Protein AF-A0A653J6C1-F1 (afdb_monomer_lite)

Foldseek 3Di:
DDDDDDPVVVVVVVVVVVVVVVVVVVVVVVVVVVVVVVVVVVVVVVLVVLQVVLVVVLVVLVVVLVVVLVVLCVVCVVVVHDCVDDPNVVVNVVSVVVSVVVSVVSVVVSVVVD

Radius of gyration: 33.92 Å; chains: 1; bounding box: 46×19×113 Å

Sequence (114 aa):
MCGPALPIIAAGMAAAGAITGGLAANAQSRFKAKIAEQNASMEREAAQQALQNGREANLDHYRKLGQLKGAQRARAAAGGVSVDFGTAAWIQDDTEMLGREDAQRIYQQTQQNV

pLDDT: mean 73.03, std 14.45, range [42.31, 89.62]

Secondary structure (DSSP, 8-state):
------SHHHHHHHHHHHHHHHHHHHHHHHHHHHHHHHHHHHHHHHHHHHHHHHHHHHHHHHHHHHHHHHHHHHHHHHTT--SSSTHHHHHHHHHHHHHHHHHHHHHHHHHHT-

Structure (mmCIF, N/CA/C/O backbone):
data_AF-A0A653J6C1-F1
#
_entry.id   AF-A0A653J6C1-F1
#
loop_
_atom_site.group_PDB
_atom_site.id
_atom_site.type_symbol
_atom_site.label_atom_id
_atom_site.label_alt_id
_atom_site.label_comp_id
_atom_site.label_asym_id
_atom_site.label_entity_id
_atom_site.label_seq_id
_atom_site.pdbx_PDB_ins_code
_atom_site.Cartn_x
_atom_site.Cartn_y
_atom_site.Cartn_z
_atom_site.occupancy
_atom_site.B_iso_or_equiv
_atom_site.auth_seq_id
_atom_site.auth_comp_id
_atom_site.auth_asym_id
_atom_site.auth_atom_id
_atom_site.pdbx_P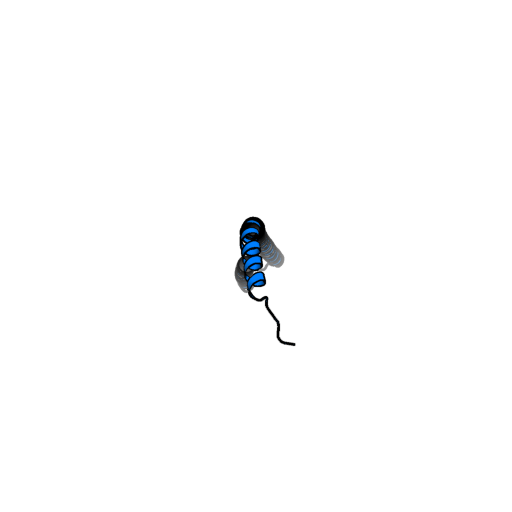DB_model_num
ATOM 1 N N . MET A 1 1 ? -7.889 -7.793 83.083 1.00 42.31 1 MET A N 1
ATOM 2 C CA . MET A 1 1 ? -8.269 -7.011 81.886 1.00 42.31 1 MET A CA 1
ATOM 3 C C . MET A 1 1 ? -9.060 -7.887 80.915 1.00 42.31 1 MET A C 1
ATOM 5 O O . MET A 1 1 ? -8.554 -8.243 79.864 1.00 42.31 1 MET A O 1
ATOM 9 N N . CYS A 1 2 ? -10.283 -8.283 81.282 1.00 47.75 2 CYS A N 1
ATOM 10 C CA . CYS A 1 2 ? -11.157 -9.075 80.411 1.00 47.75 2 CYS A CA 1
ATOM 11 C C . CYS A 1 2 ? -12.371 -8.234 80.035 1.00 47.75 2 CYS A C 1
ATOM 13 O O . CYS A 1 2 ? -13.360 -8.180 80.757 1.00 47.75 2 CYS A O 1
ATOM 15 N N . GLY A 1 3 ? -12.247 -7.558 78.904 1.00 54.16 3 GLY A N 1
ATOM 16 C CA . GLY A 1 3 ? -13.361 -7.013 78.156 1.00 54.16 3 GLY A CA 1
ATOM 17 C C . GLY A 1 3 ? -12.884 -6.846 76.726 1.00 54.16 3 GLY A C 1
ATOM 18 O O . GLY A 1 3 ? -11.939 -6.100 76.484 1.00 54.16 3 GLY A O 1
ATOM 19 N N . PRO A 1 4 ? -13.502 -7.570 75.794 1.00 48.44 4 PRO A N 1
ATOM 20 C CA . PRO A 1 4 ? -14.068 -6.837 74.684 1.00 48.44 4 PRO A CA 1
ATOM 21 C C . PRO A 1 4 ? -15.471 -7.362 74.394 1.00 48.44 4 PRO A C 1
ATOM 23 O O . PRO A 1 4 ? -15.676 -8.333 73.669 1.00 48.44 4 PRO A O 1
ATOM 26 N N . ALA A 1 5 ? -16.460 -6.651 74.934 1.00 52.75 5 ALA A N 1
ATOM 27 C CA . ALA A 1 5 ? -17.628 -6.350 74.126 1.00 52.75 5 ALA A CA 1
ATOM 28 C C . ALA A 1 5 ? -17.132 -5.635 72.855 1.00 52.75 5 ALA A C 1
ATOM 30 O O . ALA A 1 5 ? -16.239 -4.799 72.972 1.00 52.75 5 ALA A O 1
ATOM 31 N N . LEU A 1 6 ? -17.731 -5.954 71.698 1.00 52.47 6 LEU A N 1
ATOM 32 C CA . LEU A 1 6 ? -17.572 -5.339 70.360 1.00 52.47 6 LEU A CA 1
ATOM 33 C C . LEU A 1 6 ? -16.896 -6.214 69.280 1.00 52.47 6 LEU A C 1
ATOM 35 O O . LEU A 1 6 ? -15.861 -5.835 68.740 1.00 52.47 6 LEU A O 1
ATOM 39 N N . PRO A 1 7 ? -17.566 -7.284 68.811 1.00 49.00 7 PRO A N 1
ATOM 40 C CA . PRO A 1 7 ? -17.495 -7.609 67.382 1.00 49.00 7 PRO A CA 1
ATOM 41 C C . PRO A 1 7 ? -18.824 -7.369 66.645 1.00 49.00 7 PRO A C 1
ATOM 43 O O . PRO A 1 7 ? -18.858 -7.380 65.420 1.00 49.00 7 PRO A O 1
ATOM 46 N N . ILE A 1 8 ? -19.924 -7.085 67.354 1.00 49.31 8 ILE A N 1
ATOM 47 C CA . ILE A 1 8 ? -21.265 -7.022 66.740 1.00 49.31 8 ILE A CA 1
ATOM 48 C C . ILE A 1 8 ? -21.531 -5.682 66.020 1.00 49.31 8 ILE A C 1
ATOM 50 O O . ILE A 1 8 ? -22.280 -5.650 65.048 1.00 49.31 8 ILE A O 1
ATOM 54 N N . ILE A 1 9 ? -20.865 -4.583 66.399 1.00 49.16 9 ILE A N 1
ATOM 55 C CA . ILE A 1 9 ? -21.058 -3.276 65.732 1.00 49.16 9 ILE A CA 1
ATOM 56 C C . ILE A 1 9 ? -20.356 -3.215 64.359 1.00 49.16 9 ILE A C 1
ATOM 58 O O . ILE A 1 9 ? -20.834 -2.539 63.449 1.00 49.16 9 ILE A O 1
ATOM 62 N N . ALA A 1 10 ? -19.281 -3.984 64.152 1.00 45.75 10 ALA A N 1
ATOM 63 C CA . ALA A 1 10 ? -18.532 -3.976 62.892 1.00 45.75 10 ALA A CA 1
ATOM 64 C C . ALA A 1 10 ? -19.282 -4.660 61.730 1.00 45.75 10 ALA A C 1
ATOM 66 O O . ALA A 1 10 ? -19.125 -4.265 60.576 1.00 45.75 10 ALA A O 1
ATOM 67 N N . ALA A 1 11 ? -20.148 -5.636 62.021 1.00 48.59 11 ALA A N 1
ATOM 68 C CA . ALA A 1 11 ? -20.949 -6.315 61.000 1.00 48.59 11 ALA A CA 1
ATOM 69 C C . ALA A 1 11 ? -22.082 -5.428 60.441 1.00 48.59 11 ALA A C 1
ATOM 71 O O . ALA A 1 11 ? -22.433 -5.539 59.267 1.00 48.59 11 ALA A O 1
ATOM 72 N N . GLY A 1 12 ? -22.620 -4.503 61.248 1.00 44.44 12 GLY A N 1
ATOM 73 C CA . GLY A 1 12 ? -23.704 -3.604 60.833 1.00 44.44 12 GLY A CA 1
ATOM 74 C C . GLY A 1 12 ? -23.264 -2.494 59.870 1.00 44.44 12 GLY A C 1
ATOM 75 O O . GLY A 1 12 ? -24.020 -2.115 58.977 1.00 44.44 12 GLY A O 1
ATOM 76 N N . MET A 1 13 ? -22.026 -2.001 59.992 1.00 48.81 13 MET A N 1
ATOM 77 C CA . MET A 1 13 ? -21.509 -0.929 59.125 1.00 48.81 13 MET A CA 1
ATOM 78 C C . MET A 1 13 ? -21.058 -1.427 57.742 1.00 48.81 13 MET A C 1
ATOM 80 O O . MET A 1 13 ? -21.128 -0.674 56.771 1.00 48.81 13 MET A O 1
ATOM 84 N N . ALA A 1 14 ? -20.664 -2.699 57.615 1.00 50.12 14 ALA A N 1
ATOM 85 C CA . ALA A 1 14 ? -20.296 -3.290 56.325 1.00 50.12 14 ALA A CA 1
ATOM 86 C C . ALA A 1 14 ? -21.504 -3.424 55.374 1.00 50.12 14 ALA A C 1
ATOM 88 O O . ALA A 1 14 ? -21.381 -3.197 54.170 1.00 50.12 14 ALA A O 1
ATOM 89 N N . ALA A 1 15 ? -22.694 -3.715 55.911 1.00 48.22 15 ALA A N 1
ATOM 90 C CA . ALA 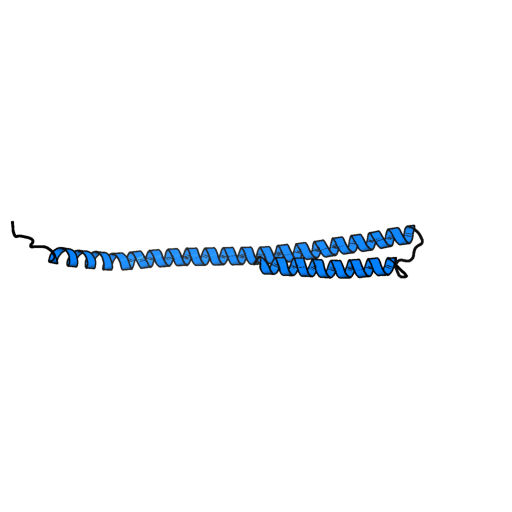A 1 15 ? -23.921 -3.821 55.121 1.00 48.22 15 ALA A CA 1
ATOM 91 C C . ALA A 1 15 ? -24.419 -2.457 54.599 1.00 48.22 15 ALA A C 1
ATOM 93 O O . ALA A 1 15 ? -24.927 -2.375 53.482 1.00 48.22 15 ALA A O 1
ATOM 94 N N . ALA A 1 16 ? -24.214 -1.370 55.355 1.00 47.94 16 ALA A N 1
ATOM 95 C CA . ALA A 1 16 ? -24.587 -0.019 54.924 1.00 47.94 16 ALA A CA 1
ATOM 96 C C . ALA A 1 16 ? -23.724 0.491 53.749 1.00 47.94 16 ALA A C 1
ATOM 98 O O . ALA A 1 16 ? -24.240 1.147 52.843 1.00 47.94 16 ALA A O 1
ATOM 99 N N . GLY A 1 17 ? -22.431 0.145 53.721 1.00 47.94 17 GLY A N 1
ATOM 100 C CA . GLY A 1 17 ? -21.531 0.475 52.606 1.00 47.94 17 GLY A CA 1
ATOM 101 C C . GLY A 1 17 ? -21.799 -0.334 51.329 1.00 47.94 17 GLY A C 1
ATOM 102 O O . GLY A 1 17 ? -21.621 0.172 50.223 1.00 47.94 17 GLY A O 1
ATOM 103 N N . ALA A 1 18 ? -22.282 -1.573 51.456 1.00 50.81 18 ALA A N 1
ATOM 104 C CA . ALA A 1 18 ? -22.604 -2.422 50.307 1.00 50.81 18 ALA A CA 1
ATOM 105 C C . ALA A 1 18 ? -23.807 -1.898 49.493 1.00 50.81 18 ALA A C 1
ATOM 107 O O . ALA A 1 18 ? -23.824 -2.016 48.266 1.00 50.81 18 ALA A O 1
ATOM 108 N N . ILE A 1 19 ? -24.789 -1.270 50.153 1.00 48.72 19 ILE A N 1
ATOM 109 C CA . ILE A 1 19 ? -26.004 -0.749 49.502 1.00 48.72 19 ILE A CA 1
ATOM 110 C C . ILE A 1 19 ? -25.716 0.554 48.734 1.00 48.72 19 ILE A C 1
ATOM 112 O O . ILE A 1 19 ? -26.222 0.742 47.627 1.00 48.72 19 ILE A O 1
ATOM 116 N N . THR A 1 20 ? -24.853 1.432 49.254 1.00 50.06 20 THR A N 1
ATOM 117 C CA . THR A 1 20 ? -24.417 2.647 48.537 1.00 50.06 20 THR A CA 1
ATOM 118 C C . THR A 1 20 ? -23.392 2.337 47.439 1.00 50.06 20 THR A C 1
ATOM 120 O O . THR A 1 20 ? -23.414 2.964 46.375 1.00 50.06 20 THR A O 1
ATOM 123 N N . GLY A 1 21 ? -22.557 1.310 47.636 1.00 50.62 21 GLY A N 1
ATOM 124 C CA . GLY A 1 21 ? -21.598 0.822 46.645 1.00 50.62 21 GLY A CA 1
ATOM 125 C C . GLY A 1 21 ? -22.244 0.279 45.364 1.00 50.62 21 GLY A C 1
ATOM 126 O O . GLY A 1 21 ? -21.696 0.485 44.286 1.00 50.62 21 GLY A O 1
ATOM 127 N N . GLY A 1 22 ? -23.432 -0.336 45.437 1.00 50.91 22 GLY A N 1
ATOM 128 C CA . GLY A 1 22 ? -24.133 -0.891 44.266 1.00 50.91 22 GLY A CA 1
ATOM 129 C C . GLY A 1 22 ? -24.663 0.154 43.265 1.00 50.91 22 GLY A C 1
ATOM 130 O O . GLY A 1 22 ? -24.683 -0.088 42.055 1.00 50.91 22 GLY A O 1
ATOM 131 N N . LEU A 1 23 ? -25.051 1.344 43.738 1.00 53.31 23 LEU A N 1
ATOM 132 C CA . LEU A 1 23 ? -25.474 2.466 42.884 1.00 53.31 23 LEU A CA 1
ATOM 133 C C . LEU A 1 23 ? -24.273 3.172 42.237 1.00 53.31 23 LEU A C 1
ATOM 135 O O . LEU A 1 23 ? -24.297 3.455 41.037 1.00 53.31 23 LEU A O 1
ATOM 139 N N . ALA A 1 24 ? -23.194 3.379 42.999 1.00 53.91 24 ALA A N 1
ATOM 140 C CA . ALA A 1 24 ? -21.933 3.896 42.468 1.00 53.91 24 ALA A CA 1
ATOM 141 C C . ALA A 1 24 ? -21.303 2.925 41.449 1.00 53.91 24 ALA A C 1
ATOM 143 O O . ALA A 1 24 ? -20.833 3.354 40.394 1.00 53.91 24 ALA A O 1
ATOM 144 N N . ALA A 1 25 ? -21.380 1.615 41.707 1.00 58.94 25 ALA A N 1
ATOM 145 C CA . ALA A 1 25 ? -20.924 0.572 40.794 1.00 58.94 25 ALA A CA 1
ATOM 146 C C . ALA A 1 25 ? -21.687 0.586 39.461 1.00 58.94 25 ALA A C 1
ATOM 148 O O . ALA A 1 25 ? -21.077 0.396 38.415 1.00 58.94 25 ALA A O 1
ATOM 149 N N . ASN A 1 26 ? -22.993 0.877 39.455 1.00 61.44 26 ASN A N 1
ATOM 150 C CA . ASN A 1 26 ? -23.769 0.988 38.214 1.00 61.44 26 ASN A CA 1
ATOM 151 C C . ASN A 1 26 ? -23.347 2.188 37.353 1.00 61.44 26 ASN A C 1
ATOM 153 O O . ASN A 1 26 ? -23.180 2.051 36.138 1.00 61.44 26 ASN A O 1
ATOM 157 N N . ALA A 1 27 ? -23.133 3.354 37.970 1.00 65.00 27 ALA A N 1
ATOM 158 C CA . ALA A 1 27 ? -22.631 4.533 37.264 1.00 65.00 27 ALA A CA 1
ATOM 159 C C . ALA A 1 27 ? -21.216 4.289 36.707 1.00 65.00 27 ALA A C 1
ATOM 161 O O . ALA A 1 27 ? -20.932 4.603 35.550 1.00 65.00 27 ALA A O 1
ATOM 162 N N . GLN A 1 28 ? -20.354 3.649 37.499 1.00 67.69 28 GLN A N 1
ATOM 163 C CA . GLN A 1 28 ? -18.993 3.305 37.102 1.00 67.69 28 GLN A CA 1
ATOM 164 C C . GLN A 1 28 ? -18.958 2.249 35.985 1.00 67.69 28 GLN A C 1
ATOM 166 O O . GLN A 1 28 ? -18.181 2.386 35.042 1.00 67.69 28 GLN A O 1
ATOM 171 N N . SER A 1 29 ? -19.824 1.232 36.037 1.00 68.25 29 SER A N 1
ATOM 172 C CA . SER A 1 29 ? -19.959 0.220 34.981 1.00 68.25 29 SER A CA 1
ATOM 173 C C . SER A 1 29 ? -20.444 0.826 33.668 1.00 68.25 29 SER A C 1
ATOM 175 O O . SER A 1 29 ? -19.891 0.511 32.618 1.00 68.25 29 SER A O 1
ATOM 177 N N . ARG A 1 30 ? -21.413 1.752 33.703 1.00 77.06 30 ARG A N 1
ATOM 178 C CA . ARG A 1 30 ? -21.858 2.476 32.500 1.00 77.06 30 ARG A CA 1
ATOM 179 C C . ARG A 1 30 ? -20.763 3.356 31.904 1.00 77.06 30 ARG A C 1
ATOM 181 O O . ARG A 1 30 ? -20.631 3.416 30.685 1.00 77.06 30 ARG A O 1
ATOM 188 N N . PHE A 1 31 ? -19.963 4.007 32.744 1.00 73.75 31 PHE A N 1
ATOM 189 C CA . PHE A 1 31 ? -18.832 4.813 32.288 1.00 73.75 31 PHE A CA 1
ATOM 190 C C . PHE A 1 31 ? -17.742 3.947 31.640 1.00 73.75 31 PHE A C 1
ATOM 192 O O . PHE A 1 31 ? -17.284 4.255 30.543 1.00 73.75 31 PHE A O 1
ATOM 199 N N . LYS A 1 32 ? -17.398 2.811 32.262 1.00 75.44 32 LYS A N 1
ATOM 200 C CA . LYS A 1 32 ? -16.473 1.820 31.690 1.00 75.44 32 LYS A CA 1
ATOM 201 C C . LYS A 1 32 ? -16.984 1.253 30.367 1.00 75.44 32 LYS A C 1
ATOM 203 O O . LYS A 1 32 ? -16.211 1.165 29.423 1.00 75.44 32 LYS A O 1
ATOM 208 N N . ALA A 1 33 ? -18.274 0.926 30.278 1.00 75.19 33 ALA A N 1
ATOM 209 C CA . ALA A 1 33 ? -18.888 0.450 29.041 1.00 75.19 33 ALA A CA 1
ATOM 210 C C . ALA A 1 33 ? -18.818 1.505 27.927 1.00 75.19 33 ALA A C 1
ATOM 212 O O . ALA A 1 33 ? -18.501 1.175 26.792 1.00 75.19 33 ALA A O 1
ATOM 213 N N . LYS A 1 34 ? -19.039 2.786 28.253 1.00 80.94 34 LYS A N 1
ATOM 214 C CA . LYS A 1 34 ? -18.927 3.880 27.281 1.00 80.94 34 LYS A CA 1
ATOM 215 C C . LYS A 1 34 ? -17.493 4.076 26.781 1.00 80.94 34 LYS A C 1
ATOM 217 O O . LYS A 1 34 ? -17.305 4.308 25.594 1.00 80.94 34 LYS A O 1
ATOM 222 N N . ILE A 1 35 ? -16.499 3.959 27.663 1.00 82.69 35 ILE A N 1
ATOM 223 C CA . ILE A 1 35 ? -15.081 3.993 27.271 1.00 82.69 35 ILE A CA 1
ATOM 224 C C . ILE A 1 35 ? -14.736 2.783 26.400 1.00 82.69 35 ILE A C 1
ATOM 226 O O . ILE A 1 35 ? -14.080 2.942 25.380 1.00 82.69 35 ILE A O 1
ATOM 230 N N . ALA A 1 36 ? -15.200 1.587 26.765 1.00 80.50 36 ALA A N 1
ATOM 231 C CA . ALA A 1 36 ? -14.972 0.383 25.973 1.00 80.50 36 ALA A CA 1
ATOM 232 C C . ALA A 1 36 ? -15.582 0.500 24.566 1.00 80.50 36 ALA A C 1
ATOM 234 O O . ALA A 1 36 ? -14.916 0.169 23.592 1.00 80.50 36 ALA A O 1
ATOM 235 N N . GLU A 1 37 ? -16.801 1.036 24.447 1.00 84.69 37 GLU A N 1
ATOM 236 C CA . GLU A 1 37 ? -17.444 1.283 23.151 1.00 84.69 37 GLU A CA 1
ATOM 237 C C . GLU A 1 37 ? -16.665 2.310 22.316 1.00 84.69 37 GLU A C 1
ATOM 239 O O . GLU A 1 37 ? -16.466 2.105 21.122 1.00 84.69 37 GLU A O 1
ATOM 244 N N . GLN A 1 38 ? -16.182 3.392 22.940 1.00 82.00 38 GLN A N 1
ATOM 245 C CA . GLN A 1 38 ? -15.356 4.394 22.257 1.00 82.00 38 GLN A CA 1
ATOM 246 C C . GLN A 1 38 ? -14.008 3.828 21.806 1.00 82.00 38 GLN A C 1
ATOM 248 O O . GLN A 1 38 ? -13.563 4.107 20.696 1.00 82.00 38 GLN A O 1
ATOM 253 N N . ASN A 1 39 ? -13.363 3.004 22.628 1.00 79.81 39 ASN A N 1
ATOM 254 C CA . ASN A 1 39 ? -12.130 2.329 22.236 1.00 79.81 39 ASN A CA 1
ATOM 255 C C . ASN A 1 39 ? -12.390 1.374 21.067 1.00 79.81 39 ASN A C 1
ATOM 257 O O . ASN A 1 39 ? -11.675 1.426 20.074 1.00 79.81 39 ASN A O 1
ATOM 261 N N . ALA A 1 40 ? -13.474 0.597 21.121 1.00 83.31 40 ALA A N 1
ATOM 262 C CA . ALA A 1 40 ? -13.867 -0.293 20.035 1.00 83.31 40 ALA A CA 1
ATOM 263 C C . ALA A 1 40 ? -14.253 0.460 18.748 1.00 83.31 40 ALA A C 1
ATOM 265 O O . ALA A 1 40 ? -14.063 -0.056 17.648 1.00 83.31 40 ALA A O 1
ATOM 266 N N . SER A 1 41 ? -14.827 1.668 18.827 1.00 87.50 41 SER A N 1
ATOM 267 C CA . SER A 1 41 ? -15.064 2.493 17.633 1.00 87.50 41 SER A CA 1
ATOM 268 C C . SER A 1 41 ? -13.759 3.033 17.053 1.00 87.50 41 SER A C 1
ATOM 270 O O . SER A 1 41 ? -13.562 2.929 15.846 1.00 87.50 41 SER A O 1
ATOM 272 N N . MET A 1 42 ? -12.847 3.526 17.896 1.00 87.19 42 MET A N 1
ATOM 273 C CA . MET A 1 42 ? -11.529 4.000 17.457 1.00 87.19 42 MET A CA 1
ATOM 274 C C . MET A 1 42 ? -10.697 2.878 16.828 1.00 87.19 42 MET A C 1
ATOM 276 O O . MET A 1 42 ? -10.092 3.084 15.781 1.00 87.19 42 MET A O 1
ATOM 280 N N . GLU A 1 43 ? -10.705 1.678 17.410 1.00 83.19 43 GLU A N 1
ATOM 281 C CA . GLU A 1 43 ? -10.029 0.504 16.844 1.00 83.19 43 GLU A CA 1
ATOM 282 C C . GLU A 1 43 ? -10.617 0.116 15.481 1.00 83.19 43 GLU A C 1
ATOM 284 O O . GLU A 1 43 ? -9.871 -0.138 14.536 1.00 83.19 43 GLU A O 1
ATOM 289 N N . ARG A 1 44 ? -11.949 0.150 15.329 1.00 84.56 44 ARG A N 1
ATOM 290 C CA . ARG A 1 44 ? -12.610 -0.096 14.034 1.00 84.56 44 ARG A CA 1
ATOM 291 C C . ARG A 1 44 ? -12.221 0.936 12.977 1.00 84.56 44 ARG A C 1
ATOM 293 O O . ARG A 1 44 ? -11.995 0.564 11.826 1.00 84.56 44 ARG A O 1
ATOM 300 N N . GLU A 1 45 ? -12.164 2.213 13.340 1.00 85.38 45 GLU A N 1
ATOM 301 C CA . GLU A 1 45 ? -11.745 3.288 12.433 1.00 85.38 45 GLU A CA 1
ATOM 302 C C . GLU A 1 45 ? -10.271 3.144 12.040 1.00 85.38 45 GLU A C 1
ATOM 304 O O . GLU A 1 45 ? -9.944 3.206 10.853 1.00 85.38 45 GLU A O 1
ATOM 309 N N . ALA A 1 46 ? -9.397 2.860 13.008 1.00 83.44 46 ALA A N 1
ATOM 310 C CA . ALA A 1 46 ? -7.981 2.608 12.769 1.00 83.44 46 ALA A CA 1
ATOM 311 C C . ALA A 1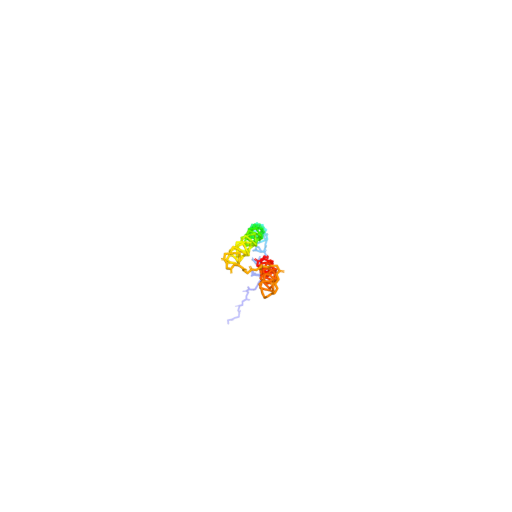 46 ? -7.771 1.410 11.830 1.00 83.44 46 ALA A C 1
ATOM 313 O O . ALA A 1 46 ? -7.009 1.513 10.867 1.00 83.44 46 ALA A O 1
ATOM 314 N N . ALA A 1 47 ? -8.506 0.314 12.035 1.00 83.62 47 ALA A N 1
ATOM 315 C CA . ALA A 1 47 ? -8.454 -0.855 11.164 1.00 83.62 47 ALA A CA 1
ATOM 316 C C . ALA A 1 47 ? -8.912 -0.527 9.731 1.00 83.62 47 ALA A C 1
ATOM 318 O O . ALA A 1 47 ? -8.252 -0.877 8.751 1.00 83.62 47 ALA A O 1
ATOM 319 N N . GLN A 1 48 ? -10.013 0.214 9.576 1.00 86.81 48 GLN A N 1
ATOM 320 C CA . GLN A 1 48 ? -10.482 0.650 8.256 1.00 86.81 48 GLN A CA 1
ATOM 321 C C . GLN A 1 48 ? -9.474 1.560 7.550 1.00 86.81 48 GLN A C 1
ATOM 323 O O . GLN A 1 48 ? -9.318 1.474 6.328 1.00 86.81 48 GLN A O 1
ATOM 328 N N . GLN A 1 49 ? -8.800 2.436 8.292 1.00 88.06 49 GLN A N 1
ATOM 329 C CA . GLN A 1 49 ? -7.780 3.318 7.742 1.00 88.06 49 GLN A CA 1
ATOM 330 C C . GLN A 1 49 ? -6.525 2.536 7.339 1.00 88.06 49 GLN A C 1
ATOM 332 O O . GLN A 1 49 ? -6.014 2.740 6.241 1.00 88.06 49 GLN A O 1
ATOM 337 N N . ALA A 1 50 ? -6.086 1.570 8.148 1.00 82.62 50 ALA A N 1
ATOM 338 C CA . ALA A 1 50 ? -4.988 0.671 7.804 1.00 82.62 50 ALA A CA 1
ATOM 339 C C . ALA A 1 50 ? -5.283 -0.134 6.524 1.00 82.62 50 ALA A C 1
ATOM 341 O O . ALA A 1 50 ? -4.446 -0.178 5.621 1.00 82.62 50 ALA A O 1
ATOM 342 N N . LEU A 1 51 ? -6.500 -0.673 6.372 1.00 86.81 51 LEU A N 1
ATOM 343 C CA . LEU A 1 51 ? -6.934 -1.344 5.138 1.00 86.81 51 LEU A CA 1
ATOM 344 C C . LEU A 1 51 ? -6.939 -0.406 3.920 1.00 86.81 51 LEU A C 1
ATOM 346 O O . LEU A 1 51 ? -6.608 -0.823 2.809 1.00 86.81 51 LEU A O 1
ATOM 350 N N . GLN A 1 52 ? -7.350 0.853 4.091 1.00 88.88 52 GLN A N 1
ATOM 351 C CA . GLN A 1 52 ? -7.302 1.855 3.020 1.00 88.88 52 GLN A CA 1
ATOM 352 C C . GLN A 1 52 ? -5.862 2.167 2.609 1.00 88.88 52 GLN A C 1
ATOM 354 O O . GLN A 1 52 ? -5.539 2.040 1.428 1.00 88.88 52 GLN A O 1
ATOM 359 N N . ASN A 1 53 ? -4.994 2.449 3.578 1.00 88.38 53 ASN A N 1
ATOM 360 C CA . ASN A 1 53 ? -3.581 2.734 3.344 1.00 88.38 53 ASN A CA 1
ATOM 361 C C . ASN A 1 53 ? -2.876 1.557 2.655 1.00 88.38 53 ASN A C 1
ATOM 363 O O . ASN A 1 53 ? -2.104 1.755 1.721 1.00 88.38 53 ASN A O 1
ATOM 367 N N . GLY A 1 54 ? -3.176 0.319 3.057 1.00 88.12 54 GLY A N 1
ATOM 368 C CA . GLY A 1 54 ? -2.617 -0.873 2.421 1.00 88.12 54 GLY A CA 1
ATOM 369 C C . GLY A 1 54 ? -3.078 -1.069 0.976 1.00 88.12 54 GLY A C 1
ATOM 370 O O . GLY A 1 54 ? -2.283 -1.452 0.117 1.00 88.12 54 GLY A O 1
ATOM 371 N N . ARG A 1 55 ? -4.345 -0.754 0.663 1.00 86.06 55 ARG A N 1
ATOM 372 C CA . ARG A 1 55 ? -4.838 -0.752 -0.726 1.00 86.06 55 ARG A CA 1
ATOM 373 C C . ARG A 1 55 ? -4.115 0.289 -1.576 1.00 86.06 55 ARG A C 1
ATOM 375 O O . ARG A 1 55 ? -3.728 -0.019 -2.701 1.00 86.06 55 ARG A O 1
ATOM 382 N N . GLU A 1 56 ? -3.912 1.486 -1.040 1.00 89.62 56 GLU A N 1
ATOM 383 C CA . GLU A 1 56 ? -3.212 2.566 -1.736 1.00 89.62 56 GLU A CA 1
ATOM 384 C C . GLU A 1 56 ? -1.730 2.231 -1.964 1.00 89.62 56 GLU A C 1
ATOM 386 O O . GLU A 1 56 ? -1.240 2.350 -3.087 1.00 89.62 56 GLU A O 1
ATOM 391 N N . ALA A 1 57 ? -1.053 1.669 -0.957 1.00 86.50 57 ALA A N 1
ATOM 392 C CA . ALA A 1 57 ? 0.317 1.173 -1.078 1.00 86.50 5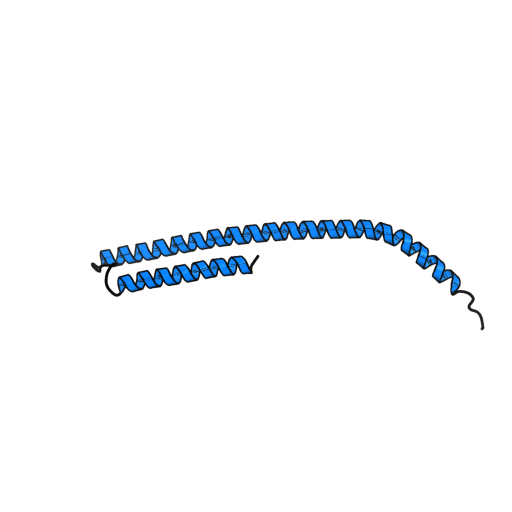7 ALA A CA 1
ATOM 393 C C . ALA A 1 57 ? 0.455 0.091 -2.163 1.00 86.50 57 ALA A C 1
ATOM 395 O O . ALA A 1 57 ? 1.419 0.096 -2.932 1.00 86.50 57 ALA A O 1
ATOM 396 N N . ASN A 1 58 ? -0.527 -0.809 -2.270 1.00 84.12 58 ASN A N 1
ATOM 397 C CA . ASN A 1 58 ? -0.556 -1.823 -3.322 1.00 84.12 58 ASN A CA 1
ATOM 398 C C . ASN A 1 58 ? -0.720 -1.204 -4.718 1.00 84.12 58 ASN A C 1
ATOM 400 O O . ASN A 1 58 ? -0.008 -1.579 -5.650 1.00 84.12 58 ASN A O 1
ATOM 404 N N . LEU A 1 59 ? -1.619 -0.228 -4.874 1.00 86.62 59 LEU A N 1
ATOM 405 C CA . LEU A 1 59 ? -1.787 0.492 -6.141 1.00 86.62 59 LEU A CA 1
ATOM 406 C C . LEU A 1 59 ? -0.501 1.217 -6.554 1.00 86.62 59 LEU A C 1
ATOM 408 O O . LEU A 1 59 ? -0.099 1.148 -7.717 1.00 86.62 59 LEU A O 1
ATOM 412 N N . ASP A 1 60 ? 0.173 1.869 -5.611 1.00 89.25 60 ASP A N 1
ATOM 413 C CA . ASP A 1 60 ? 1.451 2.534 -5.859 1.00 89.25 60 ASP A CA 1
ATOM 414 C C . ASP A 1 60 ? 2.563 1.555 -6.233 1.00 89.25 60 ASP A C 1
ATOM 416 O O . ASP A 1 60 ? 3.373 1.851 -7.118 1.00 89.25 60 ASP A O 1
ATOM 420 N N . HIS A 1 61 ? 2.587 0.372 -5.619 1.00 89.12 61 HIS A N 1
ATOM 421 C CA . HIS A 1 61 ? 3.505 -0.692 -6.006 1.00 89.12 61 HIS A CA 1
ATOM 422 C C . HIS A 1 61 ? 3.276 -1.124 -7.464 1.00 89.12 61 HIS A C 1
ATOM 424 O O . HIS A 1 61 ? 4.217 -1.113 -8.260 1.00 89.12 61 HIS A O 1
ATOM 430 N N . TYR A 1 62 ? 2.027 -1.389 -7.866 1.00 82.94 62 TYR A N 1
ATOM 431 C CA . TYR A 1 62 ? 1.701 -1.729 -9.258 1.00 82.94 62 TYR A CA 1
ATOM 432 C C . TYR A 1 62 ? 2.079 -0.621 -10.251 1.00 82.94 62 TYR A C 1
ATOM 434 O O . TYR A 1 62 ? 2.587 -0.914 -11.337 1.00 82.94 62 TYR A O 1
ATOM 442 N N . ARG A 1 63 ? 1.889 0.657 -9.892 1.00 87.88 63 ARG A N 1
ATOM 443 C CA . ARG A 1 63 ? 2.323 1.794 -10.726 1.00 87.88 63 ARG A CA 1
ATOM 444 C C . ARG A 1 63 ? 3.836 1.784 -10.941 1.00 87.88 63 ARG A C 1
ATOM 446 O O . ARG A 1 63 ? 4.286 1.925 -12.079 1.00 87.88 63 ARG A O 1
ATOM 453 N N . LYS A 1 64 ? 4.618 1.583 -9.876 1.00 87.31 64 LYS A N 1
ATOM 454 C CA . LYS A 1 64 ? 6.087 1.486 -9.951 1.00 87.31 64 LYS A CA 1
ATOM 455 C C . LYS A 1 64 ? 6.527 0.296 -10.801 1.00 87.31 64 LYS A C 1
ATOM 457 O O . LYS A 1 64 ? 7.414 0.448 -11.639 1.00 87.31 64 LYS A O 1
ATOM 462 N N . LEU A 1 65 ? 5.869 -0.854 -10.649 1.00 88.06 65 LEU A N 1
ATOM 463 C CA . LEU A 1 65 ? 6.136 -2.044 -11.455 1.00 88.06 65 LEU A CA 1
ATOM 464 C C . LEU A 1 65 ? 5.911 -1.771 -12.951 1.00 88.06 65 LEU A C 1
ATOM 466 O O . LEU A 1 65 ? 6.758 -2.088 -13.787 1.00 88.06 65 LEU A O 1
ATOM 470 N N . GLY A 1 66 ? 4.796 -1.118 -13.292 1.00 79.81 66 GLY A N 1
ATOM 471 C CA . GLY A 1 66 ? 4.484 -0.721 -14.664 1.00 79.81 66 GLY A CA 1
ATOM 472 C C . GLY A 1 66 ? 5.521 0.239 -15.253 1.00 79.81 66 GLY A C 1
ATOM 473 O O . GLY A 1 66 ? 5.963 0.047 -16.386 1.00 79.81 66 GLY A O 1
ATOM 474 N N . GLN A 1 67 ? 5.964 1.231 -14.475 1.00 84.06 67 GLN A N 1
ATOM 475 C CA . GLN A 1 67 ? 7.032 2.151 -14.883 1.00 84.06 67 GLN A CA 1
ATOM 476 C C . GLN A 1 67 ? 8.356 1.421 -15.126 1.00 84.06 67 GLN A C 1
ATOM 478 O O . GLN A 1 67 ? 9.019 1.683 -16.130 1.00 84.06 67 GLN A O 1
ATOM 483 N N . LEU A 1 68 ? 8.723 0.476 -14.255 1.00 84.62 68 LEU A N 1
ATOM 484 C CA . LEU A 1 68 ? 9.934 -0.325 -14.409 1.00 84.62 68 LEU A CA 1
ATOM 485 C C . LEU A 1 68 ? 9.883 -1.167 -15.691 1.00 84.62 68 LEU A C 1
ATOM 487 O O . LEU A 1 68 ? 10.819 -1.106 -16.490 1.00 84.62 68 LEU A O 1
ATOM 491 N N . LYS A 1 69 ? 8.773 -1.880 -15.937 1.00 82.75 69 LYS A N 1
ATOM 492 C CA . LYS A 1 69 ? 8.563 -2.651 -17.177 1.00 82.75 69 LYS A CA 1
ATOM 493 C C . LYS A 1 69 ? 8.616 -1.745 -18.412 1.00 82.75 69 LYS A C 1
ATOM 495 O O . LYS A 1 69 ? 9.264 -2.085 -19.401 1.00 82.75 69 LYS A O 1
ATOM 500 N N . GLY A 1 70 ? 7.985 -0.571 -18.356 1.00 79.31 70 GLY A N 1
ATOM 501 C CA . GLY A 1 70 ? 8.024 0.420 -19.436 1.00 79.31 70 GLY A CA 1
ATOM 502 C C . GLY A 1 70 ? 9.442 0.916 -19.734 1.00 79.31 70 GLY A C 1
ATOM 503 O O . GLY A 1 70 ? 9.857 0.945 -20.891 1.00 79.31 70 GLY A O 1
ATOM 504 N N . ALA A 1 71 ? 10.218 1.231 -18.696 1.00 82.81 71 ALA A N 1
ATOM 505 C CA . ALA A 1 71 ? 11.608 1.656 -18.830 1.00 82.81 71 ALA A CA 1
ATOM 506 C C . ALA A 1 71 ? 12.509 0.538 -19.383 1.00 82.81 71 ALA A C 1
ATOM 508 O O . ALA A 1 71 ? 13.355 0.803 -20.237 1.00 82.81 71 ALA A O 1
ATOM 509 N N . GLN A 1 72 ? 12.315 -0.708 -18.939 1.00 80.88 72 GLN A N 1
ATOM 510 C CA . GLN A 1 72 ? 13.022 -1.873 -19.481 1.00 80.88 72 GLN A CA 1
ATOM 511 C C . GLN A 1 72 ? 12.723 -2.053 -20.976 1.00 80.88 72 GLN A C 1
ATOM 513 O O . GLN A 1 72 ? 13.658 -2.208 -21.762 1.00 80.88 72 GLN A O 1
ATOM 518 N N . ARG A 1 73 ? 11.450 -1.938 -21.391 1.00 77.69 73 ARG A N 1
ATOM 519 C CA . ARG A 1 73 ? 11.061 -1.975 -22.812 1.00 77.69 73 ARG A CA 1
ATOM 520 C C . ARG A 1 73 ? 11.683 -0.854 -23.629 1.00 77.69 73 ARG A C 1
ATOM 522 O O . ARG A 1 73 ? 12.239 -1.125 -24.688 1.00 77.69 73 ARG A O 1
ATOM 529 N N . ALA A 1 74 ? 11.646 0.379 -23.131 1.00 80.75 74 ALA A N 1
ATOM 530 C CA . ALA A 1 74 ? 12.236 1.520 -23.824 1.00 80.75 74 ALA A CA 1
ATOM 531 C C . ALA A 1 74 ? 13.755 1.361 -24.013 1.00 80.75 74 ALA A C 1
ATOM 533 O O . ALA A 1 74 ? 14.271 1.637 -25.094 1.00 80.75 74 ALA A O 1
ATOM 534 N N . ARG A 1 75 ? 14.476 0.869 -22.994 1.00 78.94 75 ARG A N 1
ATOM 535 C CA . ARG A 1 75 ? 15.924 0.616 -23.089 1.00 78.94 75 ARG A CA 1
ATOM 536 C C . ARG A 1 75 ? 16.264 -0.509 -24.059 1.00 78.94 75 ARG A C 1
ATOM 538 O O . ARG A 1 75 ? 17.200 -0.365 -24.836 1.00 78.94 75 ARG A O 1
ATOM 545 N N . ALA A 1 76 ? 15.522 -1.610 -24.019 1.00 75.94 76 A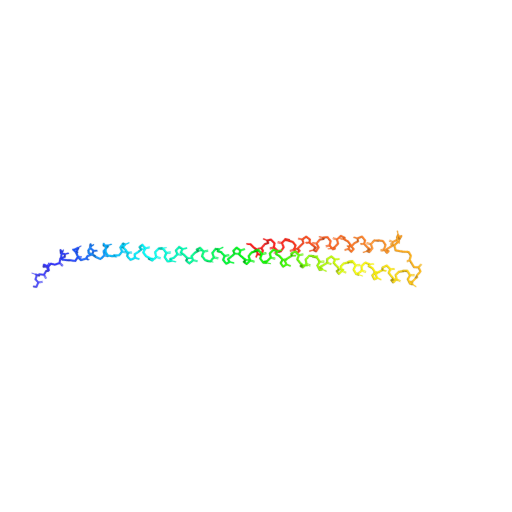LA A N 1
ATOM 546 C CA . ALA A 1 76 ? 15.736 -2.726 -24.931 1.00 75.94 76 ALA A CA 1
ATOM 547 C C . ALA A 1 76 ? 15.462 -2.322 -26.390 1.00 75.94 76 ALA A C 1
ATOM 549 O O . ALA A 1 76 ? 16.302 -2.572 -27.253 1.00 75.94 76 ALA A O 1
ATOM 550 N N . ALA A 1 77 ? 14.377 -1.576 -26.639 1.00 73.69 77 ALA A N 1
ATOM 551 C CA . ALA A 1 77 ? 14.082 -1.002 -27.951 1.00 73.69 77 ALA A CA 1
ATOM 552 C C . ALA A 1 77 ? 15.191 -0.048 -28.435 1.00 73.69 77 ALA A C 1
ATOM 554 O O . ALA A 1 77 ? 15.610 -0.132 -29.587 1.00 73.69 77 ALA A O 1
ATOM 555 N N . ALA A 1 78 ? 15.719 0.813 -27.555 1.00 77.12 78 ALA A N 1
ATOM 556 C CA . ALA A 1 78 ? 16.837 1.703 -27.880 1.00 77.12 78 ALA A CA 1
ATOM 557 C C . ALA A 1 78 ? 18.148 0.946 -28.169 1.00 77.12 78 ALA A C 1
ATOM 559 O O . ALA A 1 78 ? 18.958 1.403 -28.970 1.00 77.12 78 ALA A O 1
ATOM 560 N N . GLY A 1 79 ? 18.352 -0.213 -27.537 1.00 75.44 79 GLY A N 1
ATOM 561 C CA . GLY A 1 79 ? 19.494 -1.098 -27.768 1.00 75.44 79 GLY A CA 1
ATOM 562 C C . GLY A 1 79 ? 19.333 -2.060 -28.950 1.00 75.44 79 GLY A C 1
ATOM 563 O O . GLY A 1 79 ? 20.232 -2.862 -29.186 1.00 75.44 79 GLY A O 1
ATOM 564 N N . GLY A 1 80 ? 18.204 -2.023 -29.672 1.00 67.31 80 GLY A N 1
ATOM 565 C CA . GLY A 1 80 ? 17.913 -2.942 -30.780 1.00 67.31 80 GLY A CA 1
ATOM 566 C C . GLY A 1 80 ? 17.644 -4.391 -30.353 1.00 67.31 80 GLY A C 1
ATOM 567 O O . GLY A 1 80 ? 17.633 -5.286 -31.195 1.00 67.31 80 GLY A O 1
ATOM 568 N N . VAL A 1 81 ? 17.428 -4.636 -29.058 1.00 68.19 81 VAL A N 1
ATOM 569 C CA . VAL A 1 81 ? 17.138 -5.961 -28.501 1.00 68.19 81 VAL A CA 1
ATOM 570 C C . VAL A 1 81 ? 15.629 -6.100 -28.343 1.00 68.19 81 VAL A C 1
ATOM 572 O O . VAL A 1 81 ? 14.979 -5.270 -27.709 1.00 68.19 81 VAL A O 1
ATOM 575 N N . SER A 1 82 ? 15.058 -7.161 -28.911 1.00 64.81 82 SER A N 1
ATOM 576 C CA . SER A 1 82 ? 13.650 -7.479 -28.681 1.00 64.81 82 SER A CA 1
ATOM 577 C C . SER A 1 82 ? 13.402 -7.814 -27.212 1.00 64.81 82 SER A C 1
ATOM 579 O O . SER A 1 82 ? 14.141 -8.585 -26.603 1.00 64.81 82 SER A O 1
ATOM 581 N N . VAL A 1 83 ? 12.324 -7.260 -26.665 1.00 67.44 83 VAL A N 1
ATOM 582 C CA . VAL A 1 83 ? 11.828 -7.591 -25.324 1.00 67.44 83 VAL A CA 1
ATOM 583 C C . VAL A 1 83 ? 10.953 -8.830 -25.274 1.00 67.44 83 VAL A C 1
ATOM 585 O O . VAL A 1 83 ? 10.688 -9.329 -24.186 1.00 67.44 83 VAL A O 1
ATOM 588 N N . ASP A 1 84 ? 10.510 -9.310 -26.429 1.00 63.97 84 ASP A N 1
ATOM 589 C CA . ASP A 1 84 ? 9.552 -10.406 -26.540 1.00 63.97 84 ASP A CA 1
ATOM 590 C C . ASP A 1 84 ? 10.250 -11.767 -26.699 1.00 63.97 84 ASP A C 1
ATOM 592 O O . ASP A 1 84 ? 9.590 -12.804 -26.714 1.00 63.97 84 ASP A O 1
ATOM 596 N N . PHE A 1 85 ? 11.587 -11.791 -26.820 1.00 55.66 85 PHE A N 1
ATOM 597 C CA . PHE A 1 85 ? 12.367 -13.017 -27.018 1.00 55.66 85 PHE A CA 1
ATOM 598 C C . PHE A 1 85 ? 13.591 -13.077 -26.082 1.00 55.66 85 PHE A C 1
ATOM 600 O O . PHE A 1 85 ? 14.208 -12.061 -25.761 1.00 55.66 85 PHE A O 1
ATOM 607 N N . GLY A 1 86 ? 13.996 -14.288 -25.684 1.00 62.31 86 GLY A N 1
ATOM 608 C CA . GLY A 1 86 ? 15.242 -14.530 -24.942 1.00 62.31 86 GLY A CA 1
ATOM 609 C C . GLY A 1 86 ? 15.248 -14.014 -23.494 1.00 62.31 86 GLY A C 1
ATOM 610 O O . GLY A 1 86 ? 14.216 -13.959 -22.831 1.00 62.31 86 GLY A O 1
ATOM 611 N N . THR A 1 87 ? 16.428 -13.650 -22.979 1.00 64.06 87 THR A N 1
ATOM 612 C CA . THR A 1 87 ? 16.661 -13.268 -21.568 1.00 64.06 87 THR A CA 1
ATOM 613 C C . THR A 1 87 ? 15.881 -12.021 -21.129 1.00 64.06 87 THR A C 1
ATOM 615 O O . THR A 1 87 ? 15.585 -11.862 -19.950 1.00 64.06 87 THR A O 1
ATOM 618 N N . ALA A 1 88 ? 15.517 -11.137 -22.066 1.00 63.22 88 ALA A N 1
ATOM 619 C CA . ALA A 1 88 ? 14.732 -9.936 -21.777 1.00 63.22 88 ALA A CA 1
ATOM 620 C C . ALA A 1 88 ? 13.266 -10.255 -21.428 1.00 63.22 88 ALA A C 1
ATOM 622 O O . ALA A 1 88 ? 12.701 -9.600 -20.553 1.00 63.22 88 ALA A O 1
ATOM 623 N N . ALA A 1 89 ? 12.684 -11.281 -22.057 1.00 67.19 89 ALA A N 1
ATOM 624 C CA . ALA A 1 89 ? 11.352 -11.779 -21.717 1.00 67.19 89 ALA A CA 1
ATOM 625 C C . ALA A 1 89 ? 11.352 -12.455 -20.335 1.00 67.19 89 ALA A C 1
ATOM 627 O O . ALA A 1 89 ? 10.486 -12.167 -19.515 1.00 67.19 89 ALA A O 1
ATOM 628 N N . TRP A 1 90 ? 12.388 -13.247 -20.030 1.00 68.50 90 TRP A N 1
ATOM 629 C CA . TRP A 1 90 ? 12.582 -13.852 -18.703 1.00 68.50 90 TRP A CA 1
ATOM 630 C C . TRP A 1 90 ? 12.660 -12.810 -17.583 1.00 68.50 90 TRP A C 1
ATOM 632 O O . TRP A 1 90 ? 12.003 -12.956 -16.562 1.00 68.50 90 TRP A O 1
ATOM 642 N N . ILE A 1 91 ? 13.391 -11.709 -17.793 1.00 74.50 91 ILE A N 1
ATOM 643 C CA . ILE A 1 91 ? 13.469 -10.621 -16.806 1.00 74.50 91 ILE A CA 1
ATOM 644 C C . ILE A 1 91 ? 12.099 -9.957 -16.588 1.00 74.50 91 ILE A C 1
ATOM 646 O O . ILE A 1 91 ? 11.792 -9.546 -15.467 1.00 74.50 91 ILE A O 1
ATOM 650 N N . GLN A 1 92 ? 11.264 -9.835 -17.628 1.00 75.38 92 GLN A N 1
ATOM 651 C CA . GLN A 1 92 ? 9.915 -9.273 -17.488 1.00 75.38 92 GLN A CA 1
ATOM 652 C C . GLN A 1 92 ? 8.968 -10.210 -16.738 1.00 75.38 92 GLN A C 1
ATOM 654 O O . GLN A 1 92 ? 8.202 -9.717 -15.906 1.00 75.38 92 GLN A O 1
ATOM 659 N N . ASP A 1 93 ? 9.042 -11.513 -17.006 1.00 80.25 93 ASP A N 1
ATOM 660 C CA . ASP A 1 93 ? 8.270 -12.538 -16.298 1.00 80.25 93 ASP A CA 1
ATOM 661 C C . ASP A 1 93 ? 8.681 -12.626 -14.824 1.00 80.25 93 ASP A C 1
ATOM 663 O O . ASP A 1 93 ? 7.817 -12.563 -13.950 1.00 80.25 93 ASP A O 1
ATOM 667 N N . ASP A 1 94 ? 9.984 -12.642 -14.524 1.00 82.44 94 ASP A N 1
ATOM 668 C CA . ASP A 1 94 ? 10.488 -12.620 -13.146 1.00 82.44 94 ASP A CA 1
ATOM 669 C C . ASP A 1 94 ? 10.065 -11.341 -12.417 1.00 82.44 94 ASP A C 1
ATOM 671 O O . ASP A 1 94 ? 9.620 -11.387 -11.271 1.00 82.44 94 ASP A O 1
ATOM 675 N N . THR A 1 95 ? 10.143 -10.183 -13.083 1.00 84.12 95 THR A N 1
ATOM 676 C CA . THR A 1 95 ? 9.683 -8.908 -12.507 1.00 84.12 95 THR A CA 1
ATOM 677 C C . THR A 1 95 ? 8.185 -8.951 -12.204 1.00 84.12 95 THR A C 1
ATOM 679 O O . THR A 1 95 ? 7.737 -8.409 -11.196 1.00 84.12 95 THR A O 1
ATOM 682 N N . GLU A 1 96 ? 7.388 -9.585 -13.064 1.00 84.94 96 GLU A N 1
ATOM 683 C CA . GLU A 1 96 ? 5.954 -9.732 -12.843 1.00 84.94 96 GLU A CA 1
ATOM 684 C C . GLU A 1 96 ? 5.637 -10.708 -11.708 1.00 84.94 96 GLU A C 1
ATOM 686 O O . GLU A 1 96 ? 4.776 -10.408 -10.880 1.00 84.94 96 GLU A O 1
ATOM 691 N N . MET A 1 97 ? 6.346 -11.833 -11.630 1.00 86.94 97 MET A N 1
ATOM 692 C CA . MET A 1 97 ? 6.237 -12.786 -10.529 1.00 86.94 97 MET A CA 1
ATOM 693 C C . MET A 1 97 ? 6.582 -12.120 -9.192 1.00 86.94 97 MET A C 1
ATOM 695 O O . MET A 1 97 ? 5.763 -12.145 -8.274 1.00 86.94 97 MET A O 1
ATOM 699 N N . LEU A 1 98 ? 7.734 -11.450 -9.107 1.00 86.81 98 LEU A N 1
ATOM 700 C CA . LEU A 1 98 ? 8.169 -10.734 -7.906 1.00 86.81 98 LEU A CA 1
ATOM 701 C C . LEU A 1 98 ? 7.191 -9.615 -7.530 1.00 86.81 98 LEU A C 1
ATOM 703 O O . LEU A 1 98 ? 6.835 -9.474 -6.365 1.00 86.81 98 LEU A O 1
ATOM 707 N N . GLY A 1 99 ? 6.678 -8.869 -8.511 1.00 85.19 99 GLY A N 1
ATOM 708 C CA . GLY A 1 99 ? 5.659 -7.847 -8.266 1.00 85.19 99 GLY A CA 1
ATOM 709 C C . GLY A 1 99 ? 4.350 -8.418 -7.713 1.00 85.19 99 GLY A C 1
ATOM 710 O O . GLY A 1 99 ? 3.709 -7.804 -6.859 1.00 85.19 99 GLY A O 1
ATOM 711 N N . ARG A 1 100 ? 3.944 -9.613 -8.162 1.00 84.06 100 ARG A N 1
ATOM 712 C CA . ARG A 1 100 ? 2.774 -10.314 -7.610 1.00 84.06 100 ARG A CA 1
ATOM 713 C C . ARG A 1 100 ? 3.028 -10.788 -6.179 1.00 84.06 100 ARG A C 1
ATOM 715 O O . ARG A 1 100 ? 2.139 -10.637 -5.342 1.00 84.06 100 ARG A O 1
ATOM 722 N N . GLU A 1 101 ? 4.210 -11.326 -5.888 1.00 88.81 101 GLU A N 1
ATOM 723 C CA . GLU A 1 101 ? 4.595 -11.735 -4.530 1.00 88.81 101 GLU A CA 1
ATOM 724 C C . GLU A 1 101 ? 4.653 -10.546 -3.566 1.00 88.81 101 GLU A C 1
ATOM 726 O O . GLU A 1 101 ? 4.114 -10.618 -2.460 1.00 88.81 101 GLU A O 1
ATOM 731 N N . ASP A 1 102 ? 5.238 -9.427 -3.992 1.00 87.88 102 ASP A N 1
ATOM 732 C CA . ASP A 1 102 ? 5.301 -8.199 -3.202 1.00 87.88 102 ASP A CA 1
ATOM 733 C C . ASP A 1 102 ? 3.902 -7.641 -2.930 1.00 87.88 102 ASP A C 1
ATOM 735 O O . ASP A 1 102 ? 3.584 -7.291 -1.791 1.00 87.88 102 ASP A O 1
ATOM 739 N N . ALA A 1 103 ? 3.020 -7.635 -3.933 1.00 84.19 103 ALA A N 1
ATOM 740 C CA . ALA A 1 103 ? 1.641 -7.190 -3.753 1.00 84.19 103 ALA A CA 1
ATOM 741 C C . ALA A 1 103 ? 0.857 -8.084 -2.775 1.00 84.19 103 ALA A C 1
ATOM 743 O O . ALA A 1 103 ? 0.079 -7.594 -1.943 1.00 84.19 103 ALA A O 1
ATOM 744 N N . GLN A 1 104 ? 1.077 -9.401 -2.836 1.00 87.00 104 GLN A N 1
ATOM 745 C CA . GLN A 1 104 ? 0.520 -10.339 -1.863 1.00 87.00 104 GLN A CA 1
ATOM 746 C C . GLN A 1 104 ? 1.082 -10.098 -0.463 1.00 87.00 104 GLN A C 1
ATOM 748 O O . GLN A 1 104 ? 0.320 -10.108 0.502 1.00 87.00 104 GLN A O 1
ATOM 753 N N . ARG A 1 105 ? 2.383 -9.828 -0.335 1.00 87.69 105 ARG A N 1
ATOM 754 C CA . ARG A 1 105 ? 3.020 -9.527 0.949 1.00 87.69 105 ARG A CA 1
ATOM 755 C C . ARG A 1 105 ? 2.475 -8.240 1.563 1.00 87.69 105 ARG A C 1
ATOM 757 O O . ARG A 1 105 ? 2.145 -8.243 2.744 1.00 87.69 105 ARG A O 1
ATOM 764 N N . ILE A 1 106 ? 2.310 -7.176 0.774 1.00 85.31 106 ILE A N 1
ATOM 765 C CA . ILE A 1 106 ? 1.691 -5.916 1.218 1.00 85.31 106 ILE A CA 1
ATOM 766 C C . ILE A 1 106 ? 0.265 -6.180 1.703 1.00 85.31 106 ILE A C 1
ATOM 768 O O . ILE A 1 106 ? -0.134 -5.692 2.761 1.00 85.31 106 ILE A O 1
ATOM 772 N N . TYR A 1 107 ? -0.498 -6.999 0.977 1.00 83.56 107 TYR A N 1
ATOM 773 C CA . TYR A 1 107 ? -1.854 -7.365 1.377 1.00 83.56 107 TYR A CA 1
ATOM 774 C C . TYR A 1 107 ? -1.878 -8.150 2.696 1.00 83.56 107 TYR A C 1
ATOM 776 O O . TYR A 1 107 ? -2.630 -7.801 3.604 1.00 83.56 107 TYR A O 1
ATOM 784 N N . GLN A 1 108 ? -1.019 -9.164 2.834 1.00 85.25 108 GLN A N 1
ATOM 785 C CA . GLN A 1 108 ? -0.899 -9.966 4.054 1.00 85.25 108 GLN A CA 1
ATOM 786 C C . GLN A 1 108 ? -0.467 -9.120 5.254 1.00 85.25 108 GLN A C 1
ATOM 788 O O . GLN A 1 108 ? -1.073 -9.219 6.316 1.00 85.25 108 GLN A O 1
ATOM 793 N N . GLN A 1 109 ? 0.526 -8.246 5.085 1.00 81.69 109 GLN A N 1
ATOM 794 C CA . GLN A 1 109 ? 0.956 -7.315 6.130 1.00 81.69 109 GLN A CA 1
ATOM 795 C C . GLN A 1 109 ? -0.164 -6.350 6.512 1.00 81.69 109 GLN A C 1
ATOM 797 O O . GLN A 1 109 ? -0.354 -6.065 7.688 1.00 81.69 109 GLN A O 1
ATOM 802 N N . THR A 1 110 ? -0.940 -5.869 5.542 1.00 80.62 110 THR A N 1
ATOM 803 C CA . THR A 1 110 ? -2.081 -4.992 5.826 1.00 80.62 110 THR A CA 1
ATOM 804 C C . THR A 1 110 ? -3.139 -5.723 6.654 1.00 80.62 110 THR A C 1
ATOM 806 O O . THR A 1 110 ? -3.671 -5.138 7.588 1.00 80.62 110 THR A O 1
ATOM 809 N N . GLN A 1 111 ? -3.414 -6.998 6.358 1.00 78.62 111 GLN A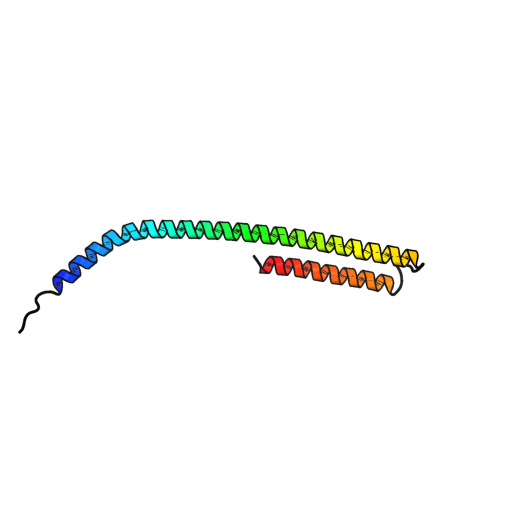 N 1
ATOM 810 C CA . GLN A 1 111 ? -4.379 -7.806 7.111 1.00 78.62 111 GLN A CA 1
ATOM 811 C C . GLN A 1 111 ? -3.896 -8.245 8.499 1.00 78.62 111 GLN A C 1
ATOM 813 O O . GLN A 1 111 ? -4.721 -8.459 9.373 1.00 78.62 111 GLN A O 1
ATOM 818 N N . GLN A 1 112 ? -2.589 -8.405 8.713 1.00 76.06 112 GLN A N 1
ATOM 819 C CA . GLN A 1 112 ? -2.034 -8.766 10.027 1.00 76.06 112 GLN A CA 1
ATOM 820 C C . GLN A 1 112 ? -1.987 -7.586 11.007 1.00 76.06 112 GLN A C 1
ATOM 822 O O . GLN A 1 112 ? -1.863 -7.800 12.209 1.00 76.06 112 GLN A O 1
ATOM 827 N N . ASN A 1 113 ? -2.042 -6.354 10.495 1.00 62.69 113 ASN A N 1
ATOM 828 C CA . ASN A 1 113 ? -1.948 -5.121 11.279 1.00 62.69 113 ASN A CA 1
ATOM 829 C C . ASN A 1 113 ? -3.322 -4.492 11.592 1.00 62.69 113 ASN A C 1
ATOM 831 O O . ASN A 1 113 ? -3.378 -3.330 11.998 1.00 62.69 113 ASN A O 1
ATOM 835 N N . VAL A 1 114 ? -4.411 -5.240 11.382 1.00 60.94 114 VAL A N 1
ATOM 836 C CA . VAL A 1 114 ? -5.802 -4.879 11.708 1.00 60.94 114 VAL A CA 1
ATOM 837 C C . VAL A 1 114 ? -6.440 -5.922 12.604 1.00 60.94 114 VAL A C 1
ATOM 839 O O . VAL A 1 114 ? -7.331 -5.518 13.379 1.00 60.94 114 VAL A O 1
#